Protein 2F1L (pdb70)

Structure (mmCIF, N/CA/C/O backbone):
data_2F1L
#
_entry.id   2F1L
#
_cell.length_a   80.228
_cell.length_b   80.228
_cell.length_c   71.855
_cell.angle_alpha   90.000
_cell.angle_beta   90.000
_cell.angle_gamma   120.000
#
_symmetry.space_group_name_H-M   'P 31 2 1'
#
loop_
_entity.id
_entity.type
_entity.pdbx_description
1 polymer '16S rRNA processing protein'
2 non-polymer 'UNKNOWN LIGAND'
3 non-polymer GLYCEROL
4 water water
#
loop_
_atom_site.group_PDB
_atom_site.id
_atom_site.type_symbol
_atom_site.label_atom_id
_atom_site.label_alt_id
_atom_site.label_comp_id
_atom_site.label_asym_id
_atom_site.label_entity_id
_atom_site.label_seq_id
_atom_site.pdbx_PDB_ins_code
_atom_site.Cartn_x
_atom_site.Cartn_y
_atom_site.Cartn_z
_atom_site.occupancy
_atom_site.B_iso_or_equiv
_atom_site.auth_seq_id
_atom_site.auth_comp_id
_atom_site.auth_asym_id
_atom_site.auth_atom_id
_atom_site.pdbx_PDB_model_num
ATOM 1 N N . ASP A 1 19 ? -2.887 19.401 12.239 1.00 35.18 7 ASP A N 1
ATOM 2 C CA . ASP A 1 19 ? -2.414 19.436 10.842 1.00 35.55 7 ASP A CA 1
ATOM 3 C C . ASP A 1 19 ? -2.394 20.908 10.411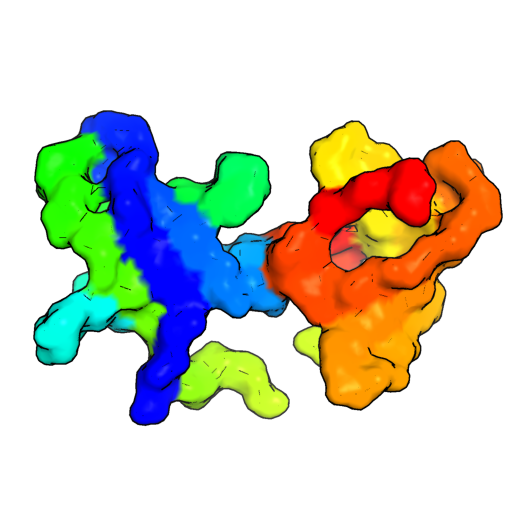 1.00 39.52 7 ASP A C 1
ATOM 4 O O . ASP A 1 19 ? -2.787 21.207 9.289 1.00 43.87 7 ASP A O 1
ATOM 5 N N . LEU A 1 20 ? -1.964 21.830 11.294 1.00 36.82 8 LEU A N 1
ATOM 6 C CA . LEU A 1 20 ? -1.733 23.240 10.931 1.00 33.96 8 LEU A CA 1
ATOM 7 C C . LEU A 1 20 ? -0.243 23.394 10.532 1.00 33.96 8 LEU A C 1
ATOM 8 O O . LEU A 1 20 ? 0.635 23.046 11.295 1.00 35.77 8 LEU A O 1
ATOM 11 N N . VAL A 1 21 ? 0.060 23.883 9.335 1.00 32.76 9 VAL A N 1
ATOM 12 C CA . VAL A 1 21 ? 1.441 24.279 9.015 1.00 32.15 9 VAL A CA 1
ATOM 13 C C . VAL A 1 21 ? 1.581 25.800 9.024 1.00 31.73 9 VAL A C 1
ATOM 14 O O . VAL A 1 21 ? 0.601 26.517 8.808 1.00 33.25 9 VAL A O 1
ATOM 18 N N . VAL A 1 22 ? 2.802 26.277 9.258 1.00 29.09 10 VAL A N 1
ATOM 19 C CA . VAL A 1 22 ? 3.054 27.688 9.450 1.00 31.20 10 VAL A CA 1
ATOM 20 C C . VAL A 1 22 ? 3.617 28.274 8.162 1.00 34.27 10 VAL A C 1
ATOM 21 O O . VAL A 1 22 ? 4.733 27.915 7.715 1.00 37.21 10 VAL A O 1
ATOM 25 N N . ILE A 1 23 ? 2.889 29.207 7.571 1.00 33.87 11 ILE A N 1
ATOM 26 C CA . ILE A 1 23 ? 3.335 29.786 6.291 1.00 32.89 11 ILE A CA 1
ATOM 27 C C . ILE A 1 23 ? 4.011 31.112 6.417 1.00 28.48 11 ILE A C 1
ATOM 28 O O . ILE A 1 23 ? 4.471 31.646 5.430 1.00 27.30 11 ILE A O 1
ATOM 33 N N . GLY A 1 24 ? 4.004 31.685 7.609 1.00 30.45 12 GLY A N 1
ATOM 34 C CA . GLY A 1 24 ? 4.620 33.030 7.839 1.00 29.21 12 GLY A CA 1
ATOM 35 C C . GLY A 1 24 ? 4.520 33.435 9.299 1.00 29.10 12 GLY A C 1
ATOM 36 O O . GLY A 1 24 ? 4.014 32.673 10.136 1.00 27.41 12 GLY A O 1
ATOM 37 N N . LYS A 1 25 ? 4.993 34.634 9.634 1.00 32.42 13 LYS A N 1
ATOM 38 C CA . LYS A 1 25 ? 4.908 35.090 11.003 1.00 30.27 13 LYS A CA 1
ATOM 39 C C . LYS A 1 25 ? 4.816 36.583 11.073 1.00 33.17 13 LYS A C 1
ATOM 40 O O . LYS A 1 25 ? 5.564 37.272 10.380 1.00 34.48 13 LYS A O 1
ATOM 46 N N . ILE A 1 26 ? 3.924 37.072 11.945 1.00 32.43 14 ILE A N 1
ATOM 47 C CA . ILE A 1 26 ? 3.742 38.501 12.187 1.00 29.53 14 ILE A CA 1
ATOM 48 C C . ILE A 1 26 ? 4.749 38.975 13.204 1.00 30.79 14 ILE A C 1
ATOM 49 O O . ILE A 1 26 ? 4.785 38.501 14.333 1.00 30.58 14 ILE A O 1
ATOM 54 N N . VAL A 1 27 ? 5.591 39.925 12.816 1.00 35.12 15 VAL A N 1
ATOM 55 C CA . VAL A 1 27 ? 6.752 40.282 13.655 1.00 33.12 15 VAL A CA 1
ATOM 56 C C . VAL A 1 27 ? 6.836 41.721 14.082 1.00 32.43 15 VAL A C 1
ATOM 57 O O . VAL A 1 27 ? 7.620 42.062 14.955 1.00 34.83 15 VAL A O 1
ATOM 61 N N . SER A 1 28 ? 6.035 42.580 13.490 1.00 30.99 16 SER A N 1
ATOM 62 C CA . SER A 1 28 ? 6.049 43.956 13.890 1.00 30.80 16 SER A CA 1
ATOM 63 C C . SER A 1 28 ? 4.883 44.658 13.222 1.00 31.80 16 SER A C 1
ATOM 64 O O . SER A 1 28 ? 4.032 44.011 12.622 1.00 32.94 16 SER A O 1
ATOM 67 N N . VAL A 1 29 ? 4.890 45.985 13.260 1.00 32.29 17 VAL A N 1
ATOM 68 C CA . VAL A 1 29 ? 3.873 46.759 12.603 1.00 34.29 17 VAL A CA 1
ATOM 69 C C . VAL A 1 29 ? 4.503 47.399 11.415 1.00 34.48 17 VAL A C 1
ATOM 70 O O . VAL A 1 29 ? 5.679 47.453 11.355 1.00 35.49 17 VAL A O 1
ATOM 74 N N . TYR A 1 30 ? 3.699 47.835 10.446 1.00 37.02 18 TYR A N 1
ATOM 75 C CA . TYR A 1 30 ? 4.205 48.569 9.304 1.00 35.88 18 TYR A CA 1
ATOM 76 C C . TYR A 1 30 ? 3.313 49.764 9.132 1.00 33.02 18 TYR A C 1
ATOM 77 O O . TYR A 1 30 ? 2.116 49.627 8.887 1.00 27.79 18 TYR A O 1
ATOM 86 N N . GLY A 1 31 ? 3.892 50.944 9.280 1.00 32.36 19 GLY A N 1
ATOM 87 C CA . GLY A 1 31 ? 3.116 52.172 9.112 1.00 32.80 19 GLY A CA 1
ATOM 88 C C . GLY A 1 31 ? 2.183 52.379 10.285 1.00 33.80 19 GLY A C 1
ATOM 89 O O . GLY A 1 31 ? 2.268 51.703 11.306 1.00 32.48 19 GLY A O 1
ATOM 90 N N . ILE A 1 32 ? 1.270 53.312 10.140 1.00 35.04 20 ILE A N 1
ATOM 91 C CA . ILE A 1 32 ? 0.493 53.757 11.271 1.00 35.13 20 ILE A CA 1
ATOM 92 C C . ILE A 1 32 ? -1.004 53.568 11.060 1.00 35.06 20 ILE A C 1
ATOM 93 O O . ILE A 1 32 ? -1.802 54.060 11.837 1.00 36.73 20 ILE A O 1
ATOM 98 N N . ARG A 1 33 ? -1.380 52.887 9.994 1.00 33.85 21 ARG A N 1
ATOM 99 C CA . ARG A 1 33 ? -2.778 52.718 9.650 1.00 35.84 21 ARG A CA 1
ATOM 100 C C . ARG A 1 33 ? -3.239 51.276 9.923 1.00 35.96 21 ARG A C 1
ATOM 101 O O . ARG A 1 33 ? -4.335 50.859 9.503 1.00 35.88 21 ARG A O 1
ATOM 109 N N . GLY A 1 34 ? -2.377 50.525 10.617 1.00 35.07 22 GLY A N 1
ATOM 110 C CA . GLY A 1 34 ? -2.718 49.214 11.127 1.00 36.07 22 GLY A CA 1
ATOM 111 C C . GLY A 1 34 ? -2.208 48.000 10.382 1.00 34.65 22 GLY A C 1
ATOM 112 O O . GLY A 1 34 ? -2.540 46.867 10.757 1.00 31.42 22 GLY A O 1
ATOM 113 N N . GLU A 1 35 ? -1.413 48.211 9.337 1.00 34.73 23 GLU A N 1
ATOM 114 C CA . GLU A 1 35 ? -0.781 47.069 8.670 1.00 33.77 23 GLU A CA 1
ATOM 115 C C . GLU A 1 35 ? 0.261 46.463 9.585 1.00 33.61 23 GLU A C 1
ATOM 116 O O . GLU A 1 35 ? 0.794 47.131 10.503 1.00 30.63 23 GLU A O 1
ATOM 122 N N . VAL A 1 36 ? 0.540 45.182 9.329 1.00 31.68 24 VAL A N 1
ATOM 123 C CA . VAL A 1 36 ? 1.557 44.462 10.065 1.00 30.77 24 VAL A CA 1
ATOM 124 C C . VAL A 1 36 ? 2.704 44.026 9.126 1.00 33.05 24 VAL A C 1
ATOM 125 O O . VAL A 1 36 ? 2.542 43.895 7.897 1.00 33.42 24 VAL A O 1
ATOM 129 N N . LYS A 1 37 ? 3.866 43.799 9.725 1.00 33.70 25 LYS A N 1
ATOM 130 C CA . LYS A 1 37 ? 5.037 43.345 9.018 1.00 33.87 25 LYS A CA 1
ATOM 131 C C . LYS A 1 37 ? 5.141 41.842 9.281 1.00 31.39 25 LYS A C 1
ATOM 132 O O . LYS A 1 37 ? 4.961 41.370 10.393 1.00 31.30 25 LYS A O 1
ATOM 138 N N . VAL A 1 38 ? 5.402 41.117 8.213 1.00 31.66 26 VAL A N 1
ATOM 139 C CA . VAL A 1 38 ? 5.212 39.687 8.147 1.00 33.84 26 VAL A CA 1
ATOM 140 C C . VAL A 1 38 ? 6.402 39.086 7.418 1.00 33.71 26 VAL A C 1
ATOM 141 O O . VAL A 1 38 ? 6.797 39.572 6.363 1.00 33.58 26 VAL A O 1
ATOM 145 N N . TYR A 1 39 ? 7.007 38.060 8.005 1.00 32.92 27 TYR A N 1
ATOM 146 C CA . TYR A 1 39 ? 7.941 37.262 7.262 1.00 33.53 27 TYR A CA 1
ATOM 147 C C . TYR A 1 39 ? 7.119 36.162 6.570 1.00 32.62 27 TYR A C 1
ATOM 148 O O . TYR A 1 39 ? 6.154 35.633 7.152 1.00 31.74 27 TYR A O 1
ATOM 157 N N . SER A 1 40 ? 7.468 35.832 5.328 1.00 30.91 28 SER A N 1
ATOM 158 C CA . SER A 1 40 ? 6.762 34.763 4.610 1.00 30.21 28 SER A CA 1
ATOM 159 C C . SER A 1 40 ? 7.617 33.525 4.470 1.00 27.90 28 SER A C 1
ATOM 160 O O . SER A 1 40 ? 8.779 33.642 4.176 1.00 32.08 28 SER A O 1
ATOM 163 N N . PHE A 1 41 ? 7.028 32.351 4.6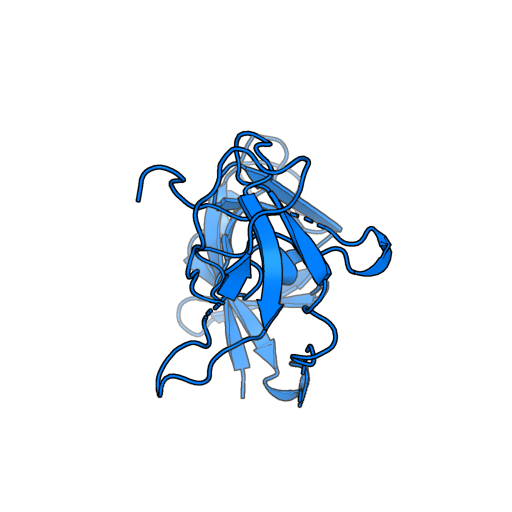32 1.00 27.32 29 PHE A N 1
ATOM 164 C CA . PHE A 1 41 ? 7.744 31.077 4.504 1.00 27.64 29 PHE A CA 1
ATOM 165 C C . PHE A 1 41 ? 7.344 30.279 3.251 1.00 27.11 29 PHE A C 1
ATOM 166 O O . PHE A 1 41 ? 7.696 29.064 3.083 1.00 29.33 29 PHE A O 1
ATOM 174 N N . THR A 1 42 ? 6.607 30.945 2.382 1.00 25.04 30 THR A N 1
ATOM 175 C CA . THR A 1 42 ? 6.066 30.333 1.181 1.00 25.72 30 THR A CA 1
ATOM 176 C C . THR A 1 42 ? 7.069 30.427 0.018 1.00 26.72 30 THR A C 1
ATOM 177 O O . THR A 1 42 ? 7.991 31.224 0.042 1.00 22.40 30 THR A O 1
ATOM 181 N N . ASP A 1 43 ? 6.877 29.556 -0.971 1.00 27.83 31 ASP A N 1
ATOM 182 C CA A ASP A 1 43 ? 7.631 29.585 -2.193 0.50 27.70 31 ASP A CA 1
ATOM 183 C CA B ASP A 1 43 ? 7.657 29.553 -2.211 0.50 28.14 31 ASP A CA 1
ATOM 184 C C . ASP A 1 43 ? 6.603 29.665 -3.297 1.00 28.43 31 ASP A C 1
ATOM 185 O O . ASP A 1 43 ? 5.759 28.818 -3.376 1.00 30.67 31 ASP A O 1
ATOM 194 N N . PRO A 1 44 ? 6.608 30.742 -4.106 1.00 29.22 32 PRO A N 1
ATOM 195 C CA . PRO A 1 44 ? 7.320 31.999 -4.139 1.00 29.51 32 PRO A CA 1
ATOM 196 C C . PRO A 1 44 ? 7.086 32.778 -2.868 1.00 30.32 32 PRO A C 1
ATOM 197 O O . PRO A 1 44 ? 6.071 32.549 -2.187 1.00 26.85 32 PRO A O 1
ATOM 201 N N . LEU A 1 45 ? 7.954 33.751 -2.583 1.00 29.22 33 LEU A N 1
ATOM 202 C CA . LEU A 1 45 ? 7.766 34.546 -1.379 1.00 30.76 33 LEU A CA 1
ATOM 203 C C . LEU A 1 45 ? 6.360 35.153 -1.254 1.00 31.60 33 LEU A C 1
ATOM 204 O O . LEU A 1 45 ? 5.829 35.275 -0.142 1.00 32.73 33 LEU A O 1
ATOM 209 N N . ASP A 1 46 ? 5.754 35.549 -2.371 1.00 31.58 34 ASP A N 1
ATOM 210 C CA . ASP A 1 46 ? 4.537 36.368 -2.280 1.00 32.37 34 ASP A CA 1
ATOM 211 C C . ASP A 1 46 ? 3.281 35.536 -2.207 1.00 29.91 34 ASP A C 1
ATOM 212 O O . ASP A 1 46 ? 2.202 36.055 -2.145 1.00 31.22 34 ASP A O 1
ATOM 217 N N . ASN A 1 47 ? 3.456 34.235 -2.187 1.00 30.30 35 ASN A N 1
ATOM 218 C CA . ASN A 1 47 ? 2.389 33.305 -2.219 1.00 30.35 35 ASN A CA 1
ATOM 219 C C . ASN A 1 47 ? 1.556 33.341 -0.962 1.00 30.49 35 ASN A C 1
ATOM 220 O O . ASN A 1 47 ? 0.382 33.057 -0.984 1.00 29.28 35 ASN A O 1
ATOM 225 N N . LEU A 1 48 ? 2.177 33.714 0.144 1.00 32.94 36 LEU A N 1
ATOM 226 C CA . LEU A 1 48 ? 1.445 34.006 1.361 1.00 32.53 36 LEU A CA 1
ATOM 227 C C . LEU A 1 48 ? 0.210 34.888 1.126 1.00 30.68 36 LEU A C 1
ATOM 228 O O . LEU A 1 48 ? -0.805 34.703 1.768 1.00 31.78 36 LEU A O 1
ATOM 233 N N . LEU A 1 49 ? 0.293 35.844 0.214 1.00 32.23 37 LEU A N 1
ATOM 234 C CA . LEU A 1 49 ? -0.811 36.823 -0.033 1.00 31.26 37 LEU A CA 1
ATOM 235 C C . LEU A 1 49 ? -2.014 36.173 -0.713 1.00 30.29 37 LEU A C 1
ATOM 236 O O . LEU A 1 49 ? -3.095 36.758 -0.783 1.00 28.45 37 LEU A O 1
ATOM 241 N N . ASP A 1 50 ? -1.824 34.951 -1.181 1.00 29.61 38 ASP A N 1
ATOM 242 C CA . ASP A 1 50 ? -2.907 34.159 -1.748 1.00 32.37 38 ASP A CA 1
ATOM 243 C C . ASP A 1 50 ? -3.793 33.435 -0.728 1.00 32.30 38 ASP A C 1
ATOM 244 O O . ASP A 1 50 ? -4.750 32.776 -1.107 1.00 33.40 38 ASP A O 1
ATOM 249 N N . TYR A 1 51 ? -3.485 33.526 0.555 1.00 34.55 39 TYR A N 1
ATOM 250 C CA . TYR A 1 51 ? -4.291 32.859 1.568 1.00 34.86 39 TYR A CA 1
ATOM 251 C C . TYR A 1 51 ? -5.076 33.921 2.315 1.00 35.07 39 TYR A C 1
ATOM 252 O O . TYR A 1 51 ? -4.479 34.684 3.063 1.00 36.19 39 TYR A O 1
ATOM 261 N N . ARG A 1 52 ? -6.390 34.001 2.079 1.00 35.13 40 ARG A N 1
ATOM 262 C CA . ARG A 1 52 ? -7.234 35.035 2.688 1.00 37.53 40 ARG A CA 1
ATOM 263 C C . ARG A 1 52 ? -7.491 34.807 4.196 1.00 34.80 40 ARG A C 1
ATOM 264 O O . ARG A 1 52 ? -7.722 35.750 4.944 1.00 35.07 40 ARG A O 1
ATOM 269 N N . ARG A 1 53 ? -7.448 33.554 4.628 1.00 34.56 41 ARG A N 1
ATOM 270 C CA . ARG A 1 53 ? -7.902 33.176 5.952 1.00 33.64 41 ARG A CA 1
ATOM 271 C C . ARG A 1 53 ? -6.720 32.662 6.754 1.00 34.14 41 ARG A C 1
ATOM 272 O O . ARG A 1 53 ? -6.232 31.539 6.554 1.00 35.42 41 ARG A O 1
ATOM 277 N N . TRP A 1 54 ? -6.298 33.511 7.682 1.00 31.38 42 TRP A N 1
ATOM 278 C CA . TRP A 1 54 ? -5.137 33.282 8.497 1.00 33.15 42 TRP A CA 1
ATOM 279 C C . TRP A 1 54 ? -5.513 32.733 9.877 1.00 34.79 42 TRP A C 1
ATOM 280 O O . TRP A 1 54 ? -6.294 33.341 10.612 1.00 35.47 42 TRP A O 1
ATOM 291 N N . THR A 1 55 ? -4.957 31.585 10.229 1.00 34.01 43 THR A N 1
ATOM 292 C CA . THR A 1 55 ? -5.123 31.049 11.553 1.00 34.21 43 THR A CA 1
ATOM 293 C C . THR A 1 55 ? -3.918 31.479 12.368 1.00 35.58 43 THR A C 1
ATOM 294 O O . THR A 1 55 ? -2.825 30.950 12.193 1.00 37.83 43 THR A O 1
ATOM 298 N N . LEU A 1 56 ? -4.096 32.445 13.255 1.00 34.78 44 LEU A N 1
ATOM 299 C CA . LEU A 1 56 ? -2.967 32.963 13.986 1.00 34.79 44 LEU A CA 1
ATOM 300 C C . LEU A 1 56 ? -2.786 32.170 15.252 1.00 34.95 44 LEU A C 1
ATOM 301 O O . LEU A 1 56 ? -3.762 31.863 15.935 1.00 37.41 44 LEU A O 1
ATOM 306 N N . ARG A 1 57 ? -1.543 31.840 15.568 1.00 33.01 45 ARG A N 1
ATOM 307 C CA . ARG A 1 57 ? -1.258 31.089 16.758 1.00 34.21 45 ARG A CA 1
ATOM 308 C C . ARG A 1 57 ? -0.058 31.639 17.478 1.00 35.76 45 ARG A C 1
ATOM 309 O O . ARG A 1 57 ? 0.990 31.781 16.867 1.00 35.90 45 ARG A O 1
ATOM 317 N N . ARG A 1 58 ? -0.219 31.936 18.770 1.00 38.27 46 ARG A N 1
ATOM 318 C CA . ARG A 1 58 ? 0.870 32.398 19.623 1.00 39.54 46 ARG A CA 1
ATOM 319 C C . ARG A 1 58 ? 0.774 31.735 20.996 1.00 41.72 46 ARG A C 1
ATOM 320 O O . ARG A 1 58 ? -0.261 31.815 21.627 1.00 41.32 46 ARG A O 1
ATOM 328 N N . ASP A 1 59 ? 1.854 31.108 21.4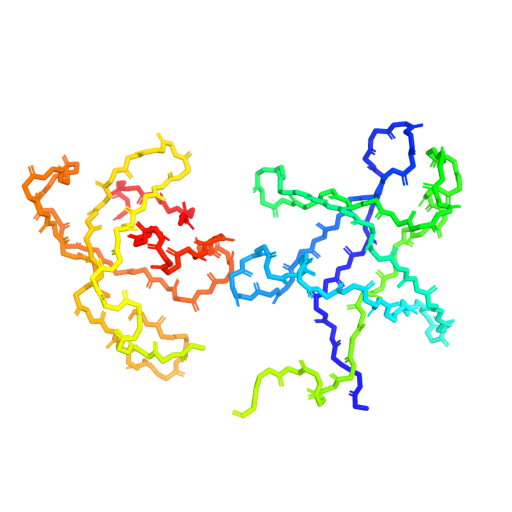67 1.00 44.59 47 ASP A N 1
ATOM 329 C CA . ASP A 1 59 ? 1.850 30.380 22.757 1.00 46.45 47 ASP A CA 1
ATOM 330 C C . ASP A 1 59 ? 0.606 29.509 22.920 1.00 46.14 47 ASP A C 1
ATOM 331 O O . ASP A 1 59 ? -0.074 29.584 23.938 1.00 45.90 47 ASP A O 1
ATOM 336 N N . GLY A 1 60 ? 0.290 28.705 21.910 1.00 46.05 48 GLY A N 1
ATOM 337 C CA . GLY A 1 60 ? -0.928 27.900 21.952 1.00 46.01 48 GLY A CA 1
ATOM 338 C C . GLY A 1 60 ? -2.236 28.658 22.174 1.00 44.04 48 GLY A C 1
ATOM 339 O O . GLY A 1 60 ? -3.233 28.078 22.520 1.00 44.30 48 GLY A O 1
ATOM 340 N N . GLU A 1 61 ? -2.226 29.964 22.001 1.00 44.25 49 GLU A N 1
ATOM 341 C CA . GLU A 1 61 ? -3.444 30.748 21.892 1.00 42.93 49 GLU A CA 1
ATOM 342 C C . GLU A 1 61 ? -3.727 30.855 20.380 1.00 41.12 49 GLU A C 1
ATOM 343 O O . GLU A 1 61 ? -2.890 31.376 19.629 1.00 37.70 49 GLU A O 1
ATOM 349 N N . ILE A 1 62 ? -4.860 30.293 19.941 1.00 39.78 50 ILE A N 1
ATOM 350 C CA . ILE A 1 62 ? -5.285 30.310 18.526 1.00 39.20 50 ILE A CA 1
ATOM 351 C C . ILE A 1 62 ? -6.244 31.454 18.269 1.00 40.18 50 ILE A C 1
ATOM 352 O O . ILE A 1 62 ? -6.819 31.970 19.188 1.00 41.76 50 ILE A O 1
ATOM 356 N N . ARG A 1 63 ? -6.373 31.883 17.017 1.00 42.47 51 ARG A N 1
ATOM 357 C CA . ARG A 1 63 ? -7.139 33.094 16.666 1.00 40.62 51 ARG A CA 1
ATOM 358 C C . ARG A 1 63 ? -7.189 33.258 15.138 1.00 38.78 51 ARG A C 1
ATOM 359 O O . ARG A 1 63 ? -6.254 32.863 14.444 1.00 41.81 51 ARG A O 1
ATOM 367 N N . GLN A 1 64 ? -8.273 33.833 14.629 1.00 36.76 52 GLN A N 1
ATOM 368 C CA . GLN A 1 64 ? -8.572 33.874 13.194 1.00 35.65 52 GLN A CA 1
ATOM 369 C C . GLN A 1 64 ? -8.450 35.267 12.664 1.00 35.04 52 GLN A C 1
ATOM 370 O O . GLN A 1 64 ? -8.859 36.191 13.328 1.00 36.88 52 GLN A O 1
ATOM 376 N N . ALA A 1 65 ? -7.902 35.420 11.462 1.00 34.27 53 ALA A N 1
ATOM 377 C CA . ALA A 1 65 ? -7.793 36.728 10.830 1.00 32.67 53 ALA A CA 1
ATOM 378 C C . ALA A 1 65 ? -7.997 36.629 9.325 1.00 33.33 53 ALA A C 1
ATOM 379 O O . ALA A 1 65 ? -7.742 35.581 8.733 1.00 32.98 53 ALA A O 1
ATOM 381 N N . GLU A 1 66 ? -8.488 37.720 8.727 1.00 34.96 54 GLU A N 1
ATOM 382 C CA . GLU A 1 66 ? -8.716 37.818 7.275 1.00 36.47 54 GLU A CA 1
ATOM 383 C C . GLU A 1 66 ? -7.799 38.837 6.636 1.00 34.96 54 GLU A C 1
ATOM 384 O O . GLU A 1 66 ? -7.786 40.000 7.030 1.00 37.51 54 GLU A O 1
ATOM 390 N N . LEU A 1 67 ? -7.072 38.392 5.627 1.00 32.76 55 LEU A N 1
ATOM 391 C CA . LEU A 1 67 ? -6.163 39.221 4.848 1.00 31.55 55 LEU A CA 1
ATOM 392 C C . LEU A 1 67 ? -6.968 39.985 3.825 1.00 30.44 55 LEU A C 1
ATOM 393 O O . LEU A 1 67 ? -7.581 39.391 2.942 1.00 30.86 55 LEU A O 1
ATOM 398 N N . VAL A 1 68 ? -6.958 41.304 3.930 1.00 30.81 56 VAL A N 1
ATOM 399 C CA . VAL A 1 68 ? -7.616 42.158 2.951 1.00 28.91 56 VAL A CA 1
ATOM 400 C C . VAL A 1 68 ? -6.713 42.318 1.757 1.00 31.11 56 VAL A C 1
ATOM 401 O O . VAL A 1 68 ? -7.114 42.066 0.673 1.00 33.25 56 VAL A O 1
ATOM 405 N N . ARG A 1 69 ? -5.469 42.724 1.977 1.00 34.17 57 ARG A N 1
ATOM 406 C CA . ARG A 1 69 ? -4.499 42.910 0.906 1.00 31.16 57 ARG A CA 1
ATOM 407 C C . ARG A 1 69 ? -3.129 43.021 1.519 1.00 31.27 57 ARG A C 1
ATOM 408 O O . ARG A 1 69 ? -2.979 43.234 2.733 1.00 30.51 57 ARG A O 1
ATOM 416 N N . GLY A 1 70 ? -2.128 42.931 0.658 1.00 32.07 58 GLY A N 1
ATOM 417 C CA . GLY A 1 70 ? -0.739 43.096 1.059 1.00 28.84 58 GLY A CA 1
ATOM 418 C C . GLY A 1 70 ? 0.227 43.273 -0.105 1.00 26.57 58 GLY A C 1
ATOM 419 O O . GLY A 1 70 ? -0.161 43.322 -1.267 1.00 23.94 58 GLY A O 1
ATOM 420 N N . ARG A 1 71 ? 1.503 43.402 0.242 1.00 29.70 59 ARG A N 1
ATOM 421 C CA . ARG A 1 71 ? 2.572 43.522 -0.731 1.00 28.51 59 ARG A CA 1
ATOM 422 C C . ARG A 1 71 ? 3.909 43.296 -0.064 1.00 29.56 59 ARG A C 1
ATOM 423 O O . ARG A 1 71 ? 4.022 43.382 1.174 1.00 28.24 59 ARG A O 1
ATOM 431 N N . LEU A 1 72 ? 4.904 42.986 -0.899 1.00 29.96 60 LEU A N 1
ATOM 432 C CA . LEU A 1 72 ? 6.281 42.893 -0.474 1.00 29.44 60 LEU A CA 1
ATOM 433 C C . LEU A 1 72 ? 6.922 44.295 -0.399 1.00 29.21 60 LEU A C 1
ATOM 434 O O . LEU A 1 72 ? 6.660 45.166 -1.219 1.00 26.44 60 LEU A O 1
ATOM 439 N N . HIS A 1 73 ? 7.765 44.465 0.599 1.00 27.78 61 HIS A N 1
ATOM 440 C CA . HIS A 1 73 ? 8.702 45.560 0.690 1.00 28.94 61 HIS A CA 1
ATOM 441 C C . HIS A 1 73 ? 10.095 44.924 0.844 1.00 30.03 61 HIS A C 1
ATOM 442 O O . HIS A 1 73 ? 10.495 44.538 1.918 1.00 35.26 61 HIS A O 1
ATOM 449 N N . GLY A 1 74 ? 10.816 44.758 -0.247 1.00 31.05 62 GLY A N 1
ATOM 450 C CA . GLY A 1 74 ? 12.065 44.029 -0.213 1.00 29.95 62 GLY A CA 1
ATOM 451 C C . GLY A 1 74 ? 11.742 42.568 -0.075 1.00 31.34 62 GLY A C 1
ATOM 452 O O . GLY A 1 74 ? 11.050 41.994 -0.935 1.00 31.34 62 GLY A O 1
ATOM 453 N N . LYS A 1 75 ? 12.174 41.986 1.036 1.00 30.80 63 LYS A N 1
ATOM 454 C CA . LYS A 1 75 ? 11.906 40.578 1.280 1.00 31.31 63 LYS A CA 1
ATOM 455 C C . LYS A 1 75 ? 10.977 40.369 2.473 1.00 32.36 63 LYS A C 1
ATOM 456 O O . LYS A 1 75 ? 10.737 39.264 2.853 1.00 33.85 63 LYS A O 1
ATOM 462 N N . VAL A 1 76 ? 10.429 41.423 3.056 1.00 34.10 64 VAL A N 1
ATOM 463 C CA . VAL A 1 76 ? 9.336 41.243 4.016 1.00 35.58 64 VAL A CA 1
ATOM 464 C C . VAL A 1 76 ? 8.042 41.683 3.402 1.00 36.57 64 VAL A C 1
ATOM 465 O O . VAL A 1 76 ? 8.049 42.371 2.375 1.00 38.40 64 VAL A O 1
ATOM 469 N N . LEU A 1 77 ? 6.932 41.343 4.052 1.00 32.63 65 LEU A N 1
ATOM 470 C CA . LEU A 1 77 ? 5.645 41.729 3.559 1.00 34.12 65 LEU A CA 1
ATOM 471 C C . LEU A 1 77 ? 4.964 42.695 4.509 1.00 33.63 65 LEU A C 1
ATOM 472 O O . LEU A 1 77 ? 5.205 42.640 5.711 1.00 35.72 65 LEU A O 1
ATOM 477 N N . ALA A 1 78 ? 4.080 43.533 3.963 1.00 31.40 66 ALA A N 1
ATOM 478 C CA . ALA A 1 78 ? 3.090 44.287 4.754 1.00 30.81 66 ALA A CA 1
ATOM 479 C C . ALA A 1 78 ? 1.694 43.781 4.410 1.00 31.43 66 ALA A C 1
ATOM 480 O O . ALA A 1 78 ? 1.338 43.601 3.241 1.00 33.61 66 ALA A O 1
ATOM 482 N N . ALA A 1 79 ? 0.908 43.565 5.443 1.00 30.45 67 ALA A N 1
ATOM 483 C CA . ALA A 1 79 ? -0.381 42.935 5.309 1.00 30.95 67 ALA A CA 1
ATOM 484 C C . ALA A 1 79 ? -1.422 43.766 6.038 1.00 30.23 67 ALA A C 1
ATOM 485 O O . ALA A 1 79 ? -1.155 44.237 7.136 1.00 28.16 67 ALA A O 1
ATOM 487 N N . LYS A 1 80 ? -2.576 43.950 5.395 1.00 31.62 68 LYS A N 1
ATOM 488 C CA . LYS A 1 80 ? -3.715 44.632 5.972 1.00 33.10 68 LYS A CA 1
ATOM 489 C C . LYS A 1 80 ? -4.734 43.571 6.336 1.00 31.98 68 LYS A C 1
ATOM 490 O O . LYS A 1 80 ? -5.211 42.850 5.466 1.00 31.78 68 LYS A O 1
ATOM 496 N N . LEU A 1 81 ? -5.051 43.474 7.627 1.00 32.71 69 LEU A N 1
ATOM 497 C CA . LEU A 1 81 ? -6.052 42.525 8.126 1.00 31.31 69 LEU A CA 1
ATOM 498 C C . LEU A 1 81 ? -7.382 43.230 8.394 1.00 34.01 69 LEU A C 1
ATOM 499 O O . LEU A 1 81 ? -7.422 44.397 8.806 1.00 33.37 69 LEU A O 1
ATOM 504 N N . LYS A 1 82 ? -8.477 42.502 8.170 1.00 36.54 70 LYS A N 1
ATOM 505 C CA . LYS A 1 82 ? -9.796 43.108 8.216 1.00 37.68 70 LYS A CA 1
ATOM 506 C C . LYS A 1 82 ? -10.039 43.586 9.623 1.00 36.83 70 LYS A C 1
ATOM 507 O O . LYS A 1 82 ? -9.789 42.863 10.567 1.00 35.75 70 LYS A O 1
ATOM 513 N N . GLY A 1 83 ? -10.474 44.834 9.744 1.00 37.65 71 GLY A N 1
ATOM 514 C CA . GLY A 1 83 ? -10.810 45.428 11.036 1.00 36.58 71 GLY A CA 1
ATOM 515 C C . GLY A 1 83 ? -9.642 45.764 11.949 1.00 35.29 71 GLY A C 1
ATOM 516 O O . GLY A 1 83 ? -9.852 46.061 13.125 1.00 36.99 71 GLY A O 1
ATOM 517 N N . LEU A 1 84 ? -8.425 45.726 11.420 1.00 33.53 72 LEU A N 1
ATOM 518 C CA . LEU A 1 84 ? -7.228 46.143 12.162 1.00 33.62 72 LEU A CA 1
ATOM 519 C C . LEU A 1 84 ? -6.761 47.453 11.520 1.00 34.38 72 LEU A C 1
ATOM 520 O O . LEU A 1 84 ? -6.060 47.453 10.504 1.00 36.79 72 LEU A O 1
ATOM 525 N N . ASP A 1 85 ? -7.180 48.572 12.106 1.00 35.89 73 ASP A N 1
ATOM 526 C CA . ASP A 1 85 ? -7.019 49.891 11.478 1.00 34.68 73 ASP A CA 1
ATOM 527 C C . ASP A 1 85 ? -6.172 50.933 12.196 1.00 35.05 73 ASP A C 1
ATOM 528 O O . ASP A 1 85 ? -6.208 52.094 11.820 1.00 33.67 73 ASP A O 1
ATOM 533 N N . ASP A 1 86 ? -5.400 50.559 13.213 1.00 38.13 74 ASP A N 1
ATOM 534 C CA . ASP A 1 86 ? -4.307 51.460 13.667 1.00 38.80 74 ASP A CA 1
ATOM 535 C C . ASP A 1 86 ? -3.117 50.731 14.227 1.00 35.17 74 ASP A C 1
ATOM 536 O O . ASP A 1 86 ? -3.187 49.566 14.634 1.00 32.18 74 ASP A O 1
ATOM 541 N N . ARG A 1 87 ? -2.016 51.463 14.270 1.00 34.00 75 ARG A N 1
ATOM 542 C CA . ARG A 1 87 ? -0.716 50.888 14.654 1.00 29.52 75 ARG A CA 1
ATOM 543 C C . ARG A 1 87 ? -0.755 50.293 16.037 1.00 28.21 75 ARG A C 1
ATOM 544 O O . ARG A 1 87 ? -0.093 49.326 16.297 1.00 30.06 75 ARG A O 1
ATOM 552 N N . GLU A 1 88 ? -1.544 50.857 16.934 1.00 31.20 76 GLU A N 1
ATOM 553 C CA . GLU A 1 88 ? -1.495 50.448 18.323 1.00 30.31 76 GLU A CA 1
ATOM 554 C C . GLU A 1 88 ? -2.183 49.115 18.546 1.00 31.80 76 GLU A C 1
ATOM 555 O O . GLU A 1 88 ? -1.636 48.293 19.279 1.00 34.33 76 GLU A O 1
ATOM 561 N N . GLU A 1 89 ? -3.356 48.876 17.944 1.00 31.12 77 GLU A N 1
ATOM 562 C CA A GLU A 1 89 ? -3.922 47.531 17.988 0.50 31.97 77 GLU A CA 1
ATOM 563 C CA B GLU A 1 89 ? -3.961 47.525 17.924 0.50 32.54 77 GLU A CA 1
ATOM 564 C C . GLU A 1 89 ? -2.979 46.530 17.265 1.00 32.73 77 GLU A C 1
ATOM 565 O O . GLU A 1 89 ? -2.767 45.401 17.742 1.00 31.59 77 GLU A O 1
ATOM 576 N N . ALA A 1 90 ? -2.379 46.957 16.150 1.00 31.54 78 ALA A N 1
ATOM 577 C CA . ALA A 1 90 ? -1.517 46.096 15.374 1.00 31.68 78 ALA A CA 1
ATOM 578 C C . AL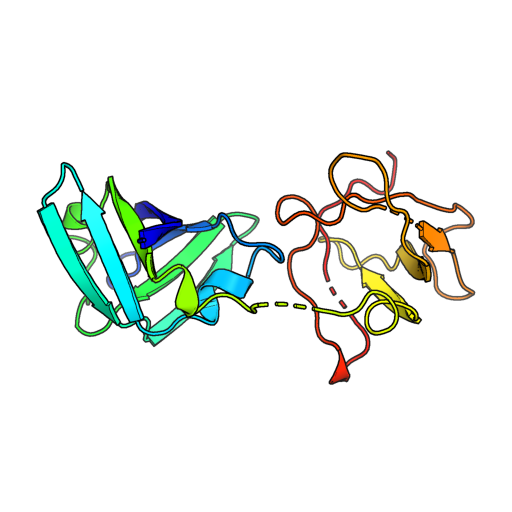A A 1 90 ? -0.309 45.538 16.154 1.00 33.58 78 ALA A C 1
ATOM 579 O O . ALA A 1 90 ? 0.112 44.397 15.882 1.00 32.68 78 ALA A O 1
ATOM 581 N N . ARG A 1 91 ? 0.233 46.325 17.095 1.00 30.74 79 ARG A N 1
ATOM 582 C CA . ARG A 1 91 ? 1.362 45.904 17.895 1.00 31.77 79 ARG A CA 1
ATOM 583 C C . ARG A 1 91 ? 1.022 44.610 18.583 1.00 32.76 79 ARG A C 1
ATOM 584 O O . ARG A 1 91 ? 1.878 43.762 18.738 1.00 35.40 79 ARG A O 1
ATOM 592 N N . THR A 1 92 ? -0.227 44.475 19.015 1.00 31.42 80 THR A N 1
ATOM 593 C CA . THR A 1 92 ? -0.645 43.312 19.762 1.00 30.37 80 THR A CA 1
ATOM 594 C C . THR A 1 92 ? -0.693 42.068 18.925 1.00 30.11 80 THR A C 1
ATOM 595 O O . THR A 1 92 ? -0.830 41.012 19.473 1.00 29.06 80 THR A O 1
ATOM 599 N N . PHE A 1 93 ? -0.543 42.175 17.608 1.00 32.74 81 PHE A N 1
ATOM 600 C CA . PHE A 1 93 ? -0.450 40.998 16.733 1.00 32.38 81 PHE A CA 1
ATOM 601 C C . PHE A 1 93 ? 0.940 40.429 16.602 1.00 32.15 81 PHE A C 1
ATOM 602 O O . PHE A 1 93 ? 1.113 39.337 16.018 1.00 27.81 81 PHE A O 1
ATOM 610 N N . THR A 1 94 ? 1.925 41.132 17.171 1.00 31.42 82 THR A N 1
ATOM 611 C CA . THR A 1 94 ? 3.327 40.717 17.046 1.00 32.25 82 THR A CA 1
ATOM 612 C C . THR A 1 94 ? 3.545 39.340 17.677 1.00 33.03 82 THR A C 1
ATOM 613 O O . THR A 1 94 ? 3.070 39.086 18.745 1.00 34.34 82 THR A O 1
ATOM 617 N N . GLY A 1 95 ? 4.231 38.429 16.995 1.00 34.01 83 GLY A N 1
ATOM 618 C CA . GLY A 1 95 ? 4.521 37.120 17.566 1.00 30.26 83 GLY A CA 1
ATOM 619 C C . GLY A 1 95 ? 3.530 36.042 17.173 1.00 30.66 83 GLY A C 1
ATOM 620 O O . GLY A 1 95 ? 3.696 34.906 17.573 1.00 29.98 83 GLY A O 1
ATOM 621 N N . TYR A 1 96 ? 2.502 36.378 16.394 1.00 31.42 84 TYR A N 1
ATOM 622 C CA . TYR A 1 96 ? 1.559 35.371 15.886 1.00 31.75 84 TYR A CA 1
ATOM 623 C C . TYR A 1 96 ? 2.102 34.673 14.659 1.00 33.69 84 TYR A C 1
ATOM 624 O O . TYR A 1 96 ? 2.473 35.301 13.670 1.00 34.32 84 TYR A O 1
ATOM 633 N N . GLU A 1 97 ? 2.149 33.358 14.719 1.00 35.08 85 GLU A N 1
ATOM 634 C CA . GLU A 1 97 ? 2.423 32.564 13.542 1.00 33.45 85 GLU A CA 1
ATOM 635 C C . GLU A 1 97 ? 1.197 32.604 12.672 1.00 34.35 85 GLU A C 1
ATOM 636 O O . GLU A 1 97 ? 0.070 32.544 13.175 1.00 36.47 85 GLU A O 1
ATOM 642 N N . ILE A 1 98 ? 1.410 32.712 11.369 1.00 34.48 86 ILE A N 1
ATOM 643 C CA . ILE A 1 98 ? 0.313 32.681 10.405 1.00 34.66 86 ILE A CA 1
ATOM 644 C C . ILE A 1 98 ? 0.214 31.252 9.925 1.00 35.24 86 ILE A C 1
ATOM 645 O O . ILE A 1 98 ? 1.154 30.775 9.300 1.00 35.51 86 ILE A O 1
ATOM 650 N N . CYS A 1 99 ? -0.893 30.571 10.228 1.00 35.41 87 CYS A N 1
ATOM 651 C CA . CYS A 1 99 ? -1.053 29.135 9.941 1.00 35.02 87 CYS A CA 1
ATOM 652 C C . CYS A 1 99 ? -2.198 28.838 8.996 1.00 35.95 87 CYS A C 1
ATOM 653 O O . CYS A 1 99 ? -3.122 29.636 8.853 1.00 33.05 87 CYS A O 1
ATOM 656 N N . ILE A 1 100 ? -2.113 27.676 8.351 1.00 39.30 88 ILE A N 1
ATOM 657 C CA . ILE A 1 100 ? -3.222 27.126 7.599 1.00 43.79 88 ILE A CA 1
ATOM 658 C C . ILE A 1 100 ? -3.251 25.614 7.727 1.00 43.19 88 ILE A C 1
ATOM 659 O O . ILE A 1 100 ? -2.218 25.005 7.981 1.00 42.23 88 ILE A O 1
ATOM 664 N N . PRO A 1 101 ? -4.448 25.011 7.585 1.00 44.72 89 PRO A N 1
ATOM 665 C CA . PRO A 1 101 ? -4.577 23.562 7.438 1.00 45.39 89 PRO A CA 1
ATOM 666 C C . PRO A 1 101 ? -3.650 22.992 6.359 1.00 47.15 89 PRO A C 1
ATOM 667 O O . PRO A 1 101 ? -3.604 23.534 5.254 1.00 47.68 89 PRO A O 1
ATOM 671 N N . ARG A 1 102 ? -2.914 21.925 6.706 1.00 49.42 90 ARG A N 1
ATOM 672 C CA . ARG A 1 102 ? -2.106 21.093 5.760 1.00 48.96 90 ARG A CA 1
ATOM 673 C C . ARG A 1 102 ? -2.841 20.932 4.428 1.00 48.52 90 ARG A C 1
ATOM 674 O O . ARG A 1 102 ? -2.266 21.174 3.380 1.00 47.00 90 ARG A O 1
ATOM 679 N N . SER A 1 103 ? -4.128 20.565 4.513 1.00 49.49 91 SER A N 1
ATOM 680 C CA . SER A 1 103 ? -5.027 20.328 3.364 1.00 49.51 91 SER A CA 1
ATOM 681 C C . SER A 1 103 ? -5.226 21.482 2.355 1.00 52.24 91 SER A C 1
ATOM 682 O O . SER A 1 103 ? -5.564 21.236 1.201 1.00 52.78 91 SER A O 1
ATOM 685 N N . GLU A 1 104 ? -5.025 22.728 2.769 1.00 55.11 92 GLU A N 1
ATOM 686 C CA . GLU A 1 104 ? -5.144 23.859 1.841 1.00 56.92 92 GLU A CA 1
ATOM 687 C C . GLU A 1 104 ? -3.901 24.115 0.996 1.00 58.43 92 GLU A C 1
ATOM 688 O O . GLU A 1 104 ? -3.871 25.050 0.203 1.00 59.08 92 GLU A O 1
ATOM 694 N N . LEU A 1 105 ? -2.856 23.324 1.176 1.00 61.30 93 LEU A N 1
ATOM 695 C CA . LEU A 1 105 ? -1.697 23.423 0.285 1.00 63.16 93 LEU A CA 1
ATOM 696 C C . LEU A 1 105 ? -2.018 22.646 -0.988 1.00 63.02 93 LEU A C 1
ATOM 697 O O . LEU A 1 105 ? -2.777 21.687 -0.928 1.00 60.35 93 LEU A O 1
ATOM 702 N N . PRO A 1 106 ? -1.440 23.058 -2.137 1.00 64.76 94 PRO A N 1
ATOM 703 C CA . PRO A 1 106 ? -1.520 22.205 -3.358 1.00 64.79 94 PRO A CA 1
ATOM 704 C C . PRO A 1 106 ? -0.984 20.776 -3.098 1.00 65.11 94 PRO A C 1
ATOM 705 O O . PRO A 1 106 ? 0.084 20.634 -2.510 1.00 65.33 94 PRO A O 1
ATOM 709 N N . SER A 1 107 ? -1.722 19.740 -3.512 1.00 64.28 95 SER A N 1
ATOM 710 C CA . SER A 1 107 ? -1.394 18.356 -3.154 1.00 63.46 95 SER A CA 1
ATOM 711 C C . SER A 1 107 ? -1.379 17.453 -4.369 1.00 63.59 95 SER A C 1
ATOM 712 O O . SER A 1 107 ? -0.459 17.525 -5.171 1.00 65.52 95 SER A O 1
ATOM 713 N N . TYR A 1 113 ? 3.078 23.989 -8.802 1.00 71.56 101 TYR A N 1
ATOM 714 C CA . TYR A 1 113 ? 3.444 24.111 -10.210 1.00 70.61 101 TYR A CA 1
ATOM 715 C C . TYR A 1 113 ? 4.014 22.824 -10.758 1.00 70.57 101 TYR A C 1
ATOM 716 O O . TYR A 1 113 ? 4.526 21.977 -10.024 1.00 70.18 101 TYR A O 1
ATOM 725 N N . TYR A 1 114 ? 3.902 22.695 -12.073 1.00 69.42 102 TYR A N 1
ATOM 726 C CA . TYR A 1 114 ? 4.646 21.708 -12.797 1.00 66.22 102 TYR A CA 1
ATOM 727 C C . TYR A 1 114 ? 5.932 22.350 -13.218 1.00 61.13 102 TYR A C 1
ATOM 728 O O . TYR A 1 114 ? 6.006 23.546 -13.471 1.00 58.73 102 TYR A O 1
ATOM 737 N N . TRP A 1 115 ? 6.947 21.514 -13.283 1.00 58.56 103 TRP A N 1
ATOM 738 C CA . TRP A 1 115 ? 8.214 21.861 -13.894 1.00 58.03 103 TRP A CA 1
ATOM 739 C C . TRP A 1 115 ? 8.054 22.431 -15.302 1.00 55.63 103 TRP A C 1
ATOM 740 O O . TRP A 1 115 ? 8.746 23.382 -15.679 1.00 57.28 103 TRP A O 1
ATOM 751 N N A HIS A 1 116 ? 7.171 21.838 -16.082 0.50 53.09 104 HIS A N 1
ATOM 752 N N B HIS A 1 116 ? 7.141 21.828 -16.076 0.50 53.96 104 HIS A N 1
ATOM 753 C CA A HIS A 1 116 ? 7.077 22.219 -17.466 0.50 50.53 104 HIS A CA 1
ATOM 754 C CA B HIS A 1 116 ? 6.909 22.213 -17.479 0.50 52.31 104 HIS A CA 1
ATOM 755 C C A HIS A 1 116 ? 6.326 23.593 -17.578 0.50 49.59 104 HIS A C 1
ATOM 756 C C B HIS A 1 116 ? 6.380 23.639 -17.524 0.50 50.14 104 HIS A C 1
ATOM 757 O O A HIS A 1 116 ? 6.535 24.334 -18.540 0.50 50.22 104 HIS A O 1
ATOM 758 O O B HIS A 1 116 ? 6.793 24.448 -18.355 0.50 49.94 104 HIS A O 1
ATOM 771 N N . GLN A 1 117 ? 5.520 23.964 -16.577 1.00 48.45 105 GLN A N 1
ATOM 772 C CA . GLN A 1 117 ? 4.949 25.326 -16.502 1.00 47.22 105 GLN A CA 1
ATOM 773 C C . GLN A 1 117 ? 5.966 26.473 -16.269 1.00 43.72 105 GLN A C 1
ATOM 774 O O . GLN A 1 117 ? 5.735 27.577 -16.687 1.00 41.95 105 GLN A O 1
ATOM 780 N N . LEU A 1 118 ? 7.064 26.208 -15.567 1.00 42.89 106 LEU A N 1
ATOM 781 C CA . LEU A 1 118 ? 8.131 27.193 -15.341 1.00 42.31 106 LEU A CA 1
ATOM 782 C C . LEU A 1 118 ? 9.077 27.401 -16.544 1.00 40.91 106 LEU A C 1
ATOM 783 O O . LEU A 1 118 ? 9.638 28.486 -16.702 1.00 40.78 106 LEU A O 1
ATOM 788 N N . GLU A 1 119 ? 9.239 26.366 -17.371 1.00 39.18 107 GLU A N 1
ATOM 789 C CA . GLU A 1 119 ? 10.058 26.424 -18.586 1.00 38.55 107 GLU A CA 1
ATOM 790 C C . GLU A 1 119 ? 9.619 27.549 -19.495 1.00 38.62 107 GLU A C 1
ATOM 791 O O . GLU A 1 119 ? 8.446 27.681 -19.816 1.00 40.73 107 GLU A O 1
ATOM 797 N N . GLY A 1 120 ? 10.569 28.364 -19.912 1.00 38.25 108 GLY A N 1
ATOM 798 C CA . GLY A 1 120 ? 10.280 29.469 -20.803 1.00 37.20 108 GLY A CA 1
ATOM 799 C C . GLY A 1 120 ? 9.958 30.761 -20.096 1.00 37.41 108 GLY A C 1
ATOM 800 O O .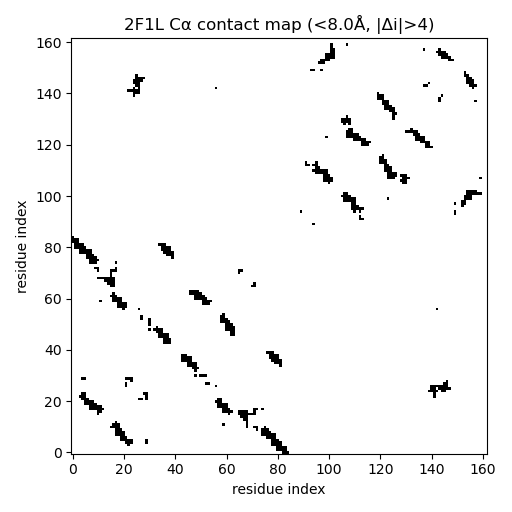 GLY A 1 120 ? 9.835 31.771 -20.746 1.00 39.31 108 GLY A O 1
ATOM 801 N N . LEU A 1 121 ? 9.840 30.758 -18.768 1.00 37.75 109 LEU A N 1
ATOM 802 C CA . LEU A 1 121 ? 9.610 32.009 -18.047 1.00 36.67 109 LEU A CA 1
ATOM 803 C C . LEU A 1 121 ? 10.850 32.864 -18.081 1.00 37.76 109 LEU A C 1
ATOM 804 O O . LEU A 1 121 ? 11.983 32.351 -17.940 1.00 37.48 109 LEU A O 1
ATOM 809 N N . LYS A 1 122 ? 10.632 34.162 -18.288 1.00 36.41 110 LYS A N 1
ATOM 810 C CA . LYS A 1 122 ? 11.691 35.148 -18.222 1.00 36.98 110 LYS A CA 1
ATOM 811 C C . LYS A 1 122 ? 12.018 35.361 -16.750 1.00 32.76 110 LYS A C 1
ATOM 812 O O . LYS A 1 122 ? 11.130 35.500 -15.924 1.00 34.60 110 LYS A O 1
ATOM 818 N N . VAL A 1 123 ? 13.295 35.400 -16.424 1.00 31.44 111 VAL A N 1
ATOM 819 C CA . VAL A 1 123 ? 13.760 35.544 -15.047 1.00 31.20 111 VAL A CA 1
ATOM 820 C C . VAL A 1 123 ? 14.376 36.928 -14.874 1.00 29.33 111 VAL A C 1
ATOM 821 O O . VAL A 1 123 ? 15.323 37.267 -15.530 1.00 31.32 111 VAL A O 1
ATOM 825 N N . ILE A 1 124 ? 13.824 37.722 -13.981 1.00 34.25 112 ILE A N 1
ATOM 826 C CA . ILE A 1 124 ? 14.192 39.121 -13.821 1.00 34.78 112 ILE A CA 1
ATOM 827 C C . ILE A 1 124 ? 14.464 39.429 -12.355 1.00 36.61 112 ILE A C 1
ATOM 828 O O . ILE A 1 124 ? 13.627 39.101 -11.516 1.00 40.00 112 ILE A O 1
ATOM 833 N N . ASP A 1 125 ? 15.622 40.042 -12.071 1.00 34.69 113 ASP A N 1
ATOM 834 C CA . ASP A 1 125 ? 16.124 40.226 -10.710 1.00 35.85 113 ASP A CA 1
ATOM 835 C C . ASP A 1 125 ? 15.545 41.465 -10.081 1.00 38.00 113 ASP A C 1
ATOM 836 O O . ASP A 1 125 ? 14.897 42.220 -10.758 1.00 38.69 113 ASP A O 1
ATOM 841 N N . GLN A 1 126 ? 15.811 41.688 -8.786 1.00 40.37 114 GLN A N 1
ATOM 842 C CA A GLN A 1 126 ? 15.124 42.794 -8.140 0.50 38.20 114 GLN A CA 1
ATOM 843 C CA B GLN A 1 126 ? 15.371 42.870 -7.986 0.50 38.42 114 GLN A CA 1
ATOM 844 C C . GLN A 1 126 ? 15.459 44.144 -8.757 1.00 37.60 114 GLN A C 1
ATOM 845 O O . GLN A 1 126 ? 14.624 45.014 -8.668 1.00 38.36 114 GLN A O 1
ATOM 856 N N . GLY A 1 127 ? 16.592 44.275 -9.442 1.00 39.18 115 GLY A N 1
ATOM 857 C CA . GLY A 1 127 ? 16.927 45.488 -10.175 1.00 38.80 115 GLY A CA 1
ATOM 858 C C . GLY A 1 127 ? 16.354 45.564 -11.579 1.00 40.39 115 GLY A C 1
ATOM 859 O O . GLY A 1 127 ? 16.725 46.445 -12.316 1.00 43.99 115 GLY A O 1
ATOM 860 N N . ARG A 1 128 ? 15.491 44.630 -11.974 1.00 41.33 116 ARG A N 1
ATOM 861 C CA .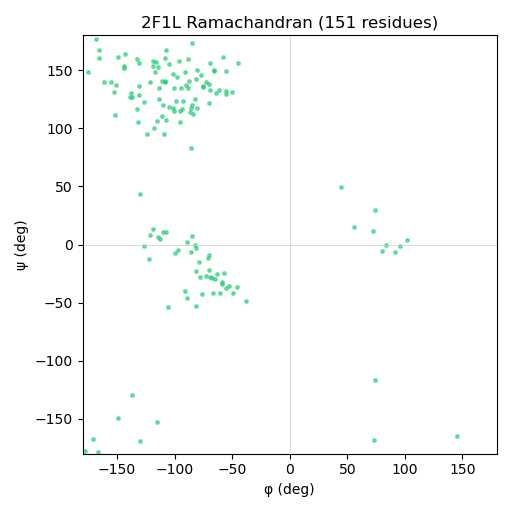 ARG A 1 128 ? 14.834 44.653 -13.274 1.00 43.18 116 ARG A CA 1
ATOM 862 C C . ARG A 1 128 ? 15.651 44.067 -14.452 1.00 42.22 116 ARG A C 1
ATOM 863 O O . ARG A 1 128 ? 15.164 44.001 -15.570 1.00 41.61 116 ARG A O 1
ATOM 865 N N . GLN A 1 129 ? 16.862 43.607 -14.179 1.00 40.04 117 GLN A N 1
ATOM 866 C CA . GLN A 1 129 ? 17.694 42.955 -15.169 1.00 37.15 117 GLN A CA 1
ATOM 867 C C . GLN A 1 129 ? 17.150 41.592 -15.560 1.00 33.36 117 GLN A C 1
ATOM 868 O O . GLN A 1 129 ? 16.808 40.813 -14.717 1.00 34.43 117 GLN A O 1
ATOM 874 N N . LEU A 1 130 ? 17.087 41.313 -16.857 1.00 33.80 118 LEU A N 1
ATOM 875 C CA . LEU A 1 130 ? 16.678 40.019 -17.383 1.00 30.01 118 LEU A CA 1
ATOM 876 C C . LEU A 1 130 ? 17.882 39.125 -17.378 1.00 33.10 118 LEU A C 1
ATOM 877 O O . LEU A 1 130 ? 18.828 39.349 -18.126 1.00 33.49 118 LEU A O 1
ATOM 882 N N . LEU A 1 131 ? 17.844 38.104 -16.533 1.00 34.87 119 LEU A N 1
ATOM 883 C CA . LEU A 1 131 ? 18.906 37.109 -16.466 1.00 33.31 119 LEU A CA 1
ATOM 884 C C . LEU A 1 131 ? 18.763 36.055 -17.535 1.00 34.88 119 LEU A C 1
ATOM 885 O O . LEU A 1 131 ? 19.720 35.382 -17.864 1.00 35.11 119 LEU A O 1
ATOM 890 N N . GLY A 1 132 ? 17.565 35.856 -18.061 1.00 34.85 120 GLY A N 1
ATOM 891 C CA . GLY A 1 132 ? 17.406 34.796 -19.045 1.00 34.99 120 GLY A CA 1
ATOM 892 C C . GLY A 1 132 ? 16.066 34.126 -18.939 1.00 33.19 120 GLY A C 1
ATOM 893 O O . GLY A 1 132 ? 15.170 34.675 -18.335 1.00 31.32 120 GLY A O 1
ATOM 894 N N . VAL A 1 133 ? 15.937 32.961 -19.565 1.00 32.64 121 VAL A N 1
ATOM 895 C CA . VAL A 1 133 ? 14.718 32.158 -19.483 1.00 35.43 121 VAL A CA 1
ATOM 896 C C . VAL A 1 133 ? 15.049 30.845 -18.812 1.00 34.84 121 VAL A C 1
ATOM 897 O O . VAL A 1 133 ? 16.142 30.327 -18.961 1.00 37.02 121 VAL A O 1
ATOM 901 N N . ILE A 1 134 ? 14.094 30.297 -18.085 1.00 35.64 122 ILE A N 1
ATOM 902 C CA . ILE A 1 134 ? 14.245 28.984 -17.502 1.00 34.13 122 ILE A CA 1
ATOM 903 C C . ILE A 1 134 ? 14.203 27.995 -18.640 1.00 36.09 122 ILE A C 1
ATOM 904 O O . ILE A 1 134 ? 13.247 27.950 -19.412 1.00 36.28 122 ILE A O 1
ATOM 909 N N . ASP A 1 135 ? 15.268 27.221 -18.758 1.00 36.14 123 ASP A N 1
ATOM 910 C CA . ASP A 1 135 ? 15.381 26.213 -19.776 1.00 33.50 123 ASP A CA 1
ATOM 911 C C . ASP A 1 135 ? 14.802 24.923 -19.239 1.00 34.20 123 ASP A C 1
ATOM 912 O O . ASP A 1 135 ? 14.061 24.243 -19.934 1.00 36.13 123 ASP A O 1
ATOM 917 N N . HIS A 1 136 ? 15.174 24.572 -18.010 1.00 33.28 124 HIS A N 1
ATOM 918 C CA . HIS A 1 136 ? 14.642 23.371 -17.353 1.00 33.82 124 HIS A CA 1
ATOM 919 C C . HIS A 1 136 ? 15.018 23.402 -15.886 1.00 33.98 124 HIS A C 1
ATOM 920 O O . HIS A 1 136 ? 15.653 24.363 -15.429 1.00 37.30 124 HIS A O 1
ATOM 927 N N . LEU A 1 137 ? 14.537 22.398 -15.157 1.00 32.53 125 LEU A N 1
ATOM 928 C CA . LEU A 1 137 ? 14.693 22.301 -13.715 1.00 34.69 125 LEU A CA 1
ATOM 929 C C . LEU A 1 137 ? 15.463 21.053 -13.391 1.00 34.11 125 LEU A C 1
ATOM 930 O O . LEU A 1 137 ? 15.461 20.120 -14.168 1.00 34.53 125 LEU A O 1
ATOM 935 N N . LEU A 1 138 ? 16.151 21.061 -12.262 1.00 33.83 126 LEU A N 1
ATOM 936 C CA . LEU A 1 138 ? 16.915 19.900 -11.823 1.00 33.78 126 LEU A CA 1
ATOM 937 C C . LEU A 1 138 ? 16.436 19.448 -10.469 1.00 32.43 126 LEU A C 1
ATOM 938 O O . LEU A 1 138 ? 16.158 20.246 -9.603 1.00 32.89 126 LEU A O 1
ATOM 943 N N . GLU A 1 139 ? 16.354 18.148 -10.299 1.00 34.42 127 GLU A N 1
ATOM 944 C CA . GLU A 1 139 ? 16.107 17.557 -9.012 1.00 35.60 127 GLU A CA 1
ATOM 945 C C . GLU A 1 139 ? 17.505 17.367 -8.397 1.00 32.03 127 GLU A C 1
ATOM 946 O O . GLU A 1 139 ? 18.421 16.902 -9.067 1.00 31.19 127 GLU A O 1
ATOM 952 N N . THR A 1 140 ? 17.661 17.739 -7.134 1.00 29.87 128 THR A N 1
ATOM 953 C CA . THR A 1 140 ? 18.951 17.793 -6.495 1.00 31.60 128 THR A CA 1
ATOM 954 C C . THR A 1 140 ? 19.063 17.026 -5.176 1.00 34.12 128 THR A C 1
ATOM 955 O O . THR A 1 140 ? 20.123 17.022 -4.542 1.00 39.24 128 THR A O 1
ATOM 959 N N . GLY A 1 141 ? 18.000 16.409 -4.711 1.00 33.04 129 GLY A N 1
ATOM 960 C CA . GLY A 1 141 ? 18.049 15.867 -3.359 1.00 33.03 129 GLY A CA 1
ATOM 961 C C . GLY A 1 141 ? 17.822 16.918 -2.265 1.00 32.86 129 GLY A C 1
ATOM 962 O O . GLY A 1 141 ? 17.760 16.590 -1.100 1.00 35.28 129 GLY A O 1
ATOM 963 N N . ALA A 1 142 ? 17.723 18.185 -2.623 1.00 31.35 130 ALA A N 1
ATOM 964 C CA . ALA A 1 142 ? 17.255 19.213 -1.707 1.00 31.96 130 ALA A CA 1
ATOM 965 C C . ALA A 1 142 ? 16.289 20.087 -2.539 1.00 33.05 130 ALA A C 1
ATOM 966 O O . ALA A 1 142 ? 15.467 19.572 -3.256 1.00 31.89 130 ALA A O 1
ATOM 968 N N . ASN A 1 143 ? 16.431 21.392 -2.551 1.00 34.33 131 ASN A N 1
ATOM 969 C CA . ASN A 1 143 ? 15.579 22.196 -3.414 1.00 35.94 131 ASN A CA 1
ATOM 970 C C . ASN A 1 143 ? 15.858 21.923 -4.867 1.00 35.96 131 ASN A C 1
ATOM 971 O O . ASN A 1 143 ? 16.986 21.637 -5.244 1.00 37.90 131 ASN A O 1
ATOM 976 N N . ASP A 1 144 ? 14.828 22.050 -5.694 1.00 36.78 132 ASP A N 1
ATOM 977 C CA . ASP A 1 144 ? 15.012 22.040 -7.133 1.00 36.22 132 ASP A CA 1
ATOM 978 C C . ASP A 1 144 ? 15.806 23.254 -7.608 1.00 36.68 132 ASP A C 1
ATOM 979 O O . ASP A 1 144 ? 15.744 24.327 -7.010 1.00 40.85 132 ASP A O 1
ATOM 984 N N . VAL A 1 145 ? 16.545 23.089 -8.689 1.00 35.48 133 VAL A N 1
ATOM 985 C CA . VAL A 1 145 ? 17.328 24.176 -9.248 1.00 35.87 133 VAL A CA 1
ATOM 986 C C . VAL A 1 145 ? 16.783 24.510 -10.599 1.00 35.90 133 VAL A C 1
ATOM 987 O O . VAL A 1 145 ? 16.395 23.623 -11.351 1.00 38.08 133 VAL A O 1
ATOM 999 N N . VAL A 1 147 ? 17.623 25.989 -14.223 1.00 38.11 135 VAL A N 1
ATOM 1000 C CA . VAL A 1 147 ? 18.690 26.286 -15.171 1.00 37.64 135 VAL A CA 1
ATOM 1001 C C . VAL A 1 147 ? 18.201 27.451 -16.012 1.00 37.23 135 VAL A C 1
ATOM 1002 O O . VAL A 1 147 ? 17.248 27.309 -16.786 1.00 35.62 135 VAL A O 1
ATOM 1006 N N . VAL A 1 148 ? 18.849 28.603 -15.826 1.00 38.12 136 VAL A N 1
ATOM 1007 C CA . VAL A 1 148 ? 18.519 29.852 -16.536 1.00 35.77 136 VAL A CA 1
ATOM 1008 C C . VAL A 1 148 ? 19.495 30.095 -17.686 1.00 35.41 136 VAL A C 1
ATOM 1009 O O . VAL A 1 148 ? 20.702 30.242 -17.462 1.00 34.98 136 VAL A O 1
ATOM 1013 N N . LYS A 1 149 ? 18.987 30.058 -18.920 1.00 36.36 137 LYS A N 1
ATOM 1014 C CA . LYS A 1 149 ? 19.833 30.183 -20.130 1.00 35.85 137 LYS A CA 1
ATOM 1015 C C . LYS A 1 149 ? 19.736 31.635 -20.565 1.00 35.89 137 LYS A C 1
ATOM 1016 O O . LYS A 1 149 ? 18.679 32.238 -20.460 1.00 36.96 137 LYS A O 1
ATOM 1018 N N . PRO A 1 150 ? 20.825 32.199 -21.070 1.00 35.88 138 PRO A N 1
ATOM 1019 C CA . PRO A 1 150 ? 20.741 33.554 -21.617 1.00 36.36 138 PRO A CA 1
ATOM 1020 C C . PRO A 1 150 ? 19.971 33.531 -22.936 1.00 37.25 138 PRO A C 1
ATOM 1021 O O . PRO A 1 150 ? 19.939 32.499 -23.608 1.00 38.11 138 PRO A O 1
ATOM 1025 N N A CYS A 1 151 ? 19.378 34.662 -23.296 0.40 37.31 139 CYS A N 1
ATOM 1026 N N B CYS A 1 151 ? 19.318 34.646 -23.258 0.60 36.72 139 CYS A N 1
ATOM 1027 C CA A CYS A 1 151 ? 18.762 34.861 -24.595 0.40 36.84 139 CYS A CA 1
ATOM 1028 C CA B CYS A 1 151 ? 18.706 34.878 -24.560 0.60 35.51 139 CYS A CA 1
ATOM 1029 C C A CYS A 1 151 ? 19.325 36.148 -25.224 0.40 38.74 139 CYS A C 1
ATOM 1030 C C B CYS A 1 151 ? 19.168 36.247 -25.133 0.60 37.95 139 CYS A C 1
ATOM 1031 O O A CYS A 1 151 ? 20.253 36.776 -24.692 0.40 37.89 139 CYS A O 1
ATOM 1032 O O B CYS A 1 151 ? 19.880 37.030 -24.479 0.60 35.84 139 CYS A O 1
ATOM 1037 N N . ALA A 1 152 ? 18.761 36.531 -26.367 1.00 40.29 140 ALA A N 1
ATOM 1038 C CA . ALA A 1 152 ? 19.191 37.743 -27.060 1.00 41.18 140 ALA A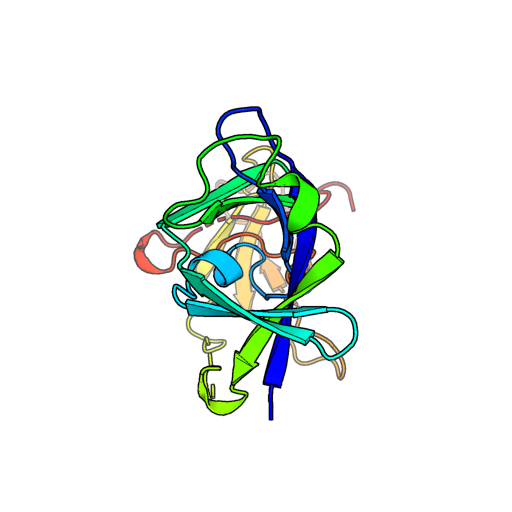 CA 1
ATOM 1039 C C . ALA A 1 152 ? 18.970 39.076 -26.288 1.00 41.84 140 ALA A C 1
ATOM 1040 O O . ALA A 1 152 ? 19.725 40.024 -26.506 1.00 44.04 140 ALA A O 1
ATOM 1042 N N . GLY A 1 153 ? 17.967 39.157 -25.408 1.00 39.19 141 GLY A N 1
ATOM 1043 C CA . GLY A 1 153 ? 17.765 40.347 -24.577 1.00 37.50 141 GLY A CA 1
ATOM 1044 C C . GLY A 1 153 ? 18.352 40.224 -23.170 1.00 38.83 141 GLY A C 1
ATOM 1045 O O . GLY A 1 153 ? 18.314 41.181 -22.408 1.00 35.87 141 GLY A O 1
ATOM 1046 N N . SER A 1 154 ? 18.882 39.037 -22.823 1.00 41.07 142 SER A N 1
ATOM 1047 C CA . SER A 1 154 ? 19.523 38.767 -21.505 1.00 38.72 142 SER A CA 1
ATOM 1048 C C . SER A 1 154 ? 20.632 39.771 -21.243 1.00 35.47 142 SER A C 1
ATOM 1049 O O . SER A 1 154 ? 21.287 40.233 -22.158 1.00 35.14 142 SER A O 1
ATOM 1052 N N . LEU A 1 155 ? 20.839 40.064 -19.975 1.00 33.55 143 LEU A N 1
ATOM 1053 C CA . LEU A 1 155 ? 21.963 40.859 -19.494 1.00 34.73 143 LEU A CA 1
ATOM 1054 C C . LEU A 1 155 ? 23.347 40.438 -20.000 1.00 34.58 143 LEU A C 1
ATOM 1055 O O . LEU A 1 155 ? 24.173 41.291 -20.312 1.00 35.09 143 LEU A O 1
ATOM 1060 N N . ASP A 1 156 ? 23.621 39.137 -20.048 1.00 33.93 144 ASP A N 1
ATOM 1061 C CA . ASP A 1 156 ? 24.918 38.666 -20.538 1.00 32.55 144 ASP A CA 1
ATOM 1062 C C . ASP A 1 156 ? 24.812 37.300 -21.220 1.00 33.61 144 ASP A C 1
ATOM 1063 O O . ASP A 1 156 ? 23.790 36.999 -21.807 1.00 35.36 144 ASP A O 1
ATOM 1068 N N . ASP A 1 157 ? 25.875 36.502 -21.137 1.00 36.91 145 ASP A N 1
ATOM 1069 C CA . ASP A 1 157 ? 26.038 35.248 -21.868 1.00 36.80 145 ASP A CA 1
ATOM 1070 C C . ASP A 1 157 ? 26.036 34.060 -20.961 1.00 36.89 145 ASP A C 1
ATOM 1071 O O . ASP A 1 157 ? 26.249 32.928 -21.431 1.00 36.39 145 ASP A O 1
ATOM 1076 N N . ARG A 1 158 ? 25.792 34.309 -19.672 1.00 36.16 146 ARG A N 1
ATOM 1077 C CA . ARG A 1 158 ? 26.048 33.327 -18.643 1.00 36.13 146 ARG A CA 1
ATOM 1078 C C . ARG A 1 158 ? 24.818 32.537 -18.332 1.00 36.65 146 ARG A C 1
ATOM 1079 O O . ARG A 1 158 ? 23.752 33.120 -18.100 1.00 35.41 146 ARG A O 1
ATOM 1087 N N . GLU A 1 159 ? 24.987 31.221 -18.242 1.00 35.93 147 GLU A N 1
ATOM 1088 C CA . GLU A 1 159 ? 23.964 30.359 -17.665 1.00 37.79 147 GLU A CA 1
ATOM 1089 C C . GLU A 1 159 ? 24.030 30.512 -16.148 1.00 37.66 147 GLU A C 1
ATOM 1090 O O . GLU A 1 159 ? 25.101 30.704 -15.580 1.00 39.60 147 GLU A O 1
ATOM 1096 N N . ARG A 1 160 ? 22.879 30.435 -15.493 1.00 34.39 148 ARG A N 1
ATOM 1097 C CA . ARG A 1 160 ? 22.842 30.521 -14.058 1.00 32.38 148 ARG A CA 1
ATOM 1098 C C . ARG A 1 160 ? 21.986 29.438 -13.444 1.00 32.90 148 ARG A C 1
ATOM 1099 O O . ARG A 1 160 ? 21.128 28.870 -14.085 1.00 34.68 148 ARG A O 1
ATOM 1107 N N . LEU A 1 161 ? 22.214 29.164 -12.176 1.00 33.84 149 LEU A N 1
ATOM 1108 C CA . LEU A 1 161 ? 21.512 28.075 -11.529 1.00 35.48 149 LEU A CA 1
ATOM 1109 C C . LEU A 1 161 ? 20.944 28.556 -10.205 1.00 35.01 149 LEU A C 1
ATOM 1110 O O . LEU A 1 161 ? 21.686 28.775 -9.223 1.00 36.04 149 LEU A O 1
ATOM 1115 N N . LEU A 1 162 ? 19.633 28.760 -10.198 1.00 35.91 150 LEU A N 1
ATOM 1116 C CA . LEU A 1 162 ? 18.973 29.414 -9.080 1.00 36.11 150 LEU A CA 1
ATOM 1117 C C . LEU A 1 162 ? 18.175 28.384 -8.324 1.00 35.70 150 LEU A C 1
ATOM 1118 O O . LEU A 1 162 ? 17.592 27.511 -8.914 1.00 35.99 150 LEU A O 1
ATOM 1123 N N . PRO A 1 163 ? 18.168 28.478 -7.001 1.00 36.73 151 PRO A N 1
ATOM 1124 C CA . PRO A 1 163 ? 17.365 27.572 -6.178 1.00 35.28 151 PRO A CA 1
ATOM 1125 C C . PRO A 1 163 ? 15.895 27.951 -6.228 1.00 35.11 151 PRO A C 1
ATOM 1126 O O . PRO A 1 163 ? 15.546 29.145 -6.177 1.00 36.56 151 PRO A O 1
ATOM 1130 N N . TYR A 1 164 ? 15.031 26.959 -6.364 1.00 37.35 152 TYR A N 1
ATOM 1131 C CA . TYR A 1 164 ? 13.584 27.219 -6.367 1.00 37.68 152 TYR A CA 1
ATOM 1132 C C . TYR A 1 164 ? 13.141 27.231 -4.912 1.00 36.37 152 TYR A C 1
ATOM 1133 O O . TYR A 1 164 ? 12.715 26.209 -4.359 1.00 36.47 152 TYR A O 1
ATOM 1142 N N . THR A 1 165 ? 13.321 28.378 -4.286 1.00 35.93 153 THR A N 1
ATOM 1143 C CA . THR A 1 165 ? 12.871 28.638 -2.917 1.00 34.57 153 THR A CA 1
ATOM 1144 C C . THR A 1 165 ? 12.402 30.088 -2.860 1.00 34.54 153 THR A C 1
ATOM 1145 O O . THR A 1 165 ? 12.755 30.891 -3.725 1.00 36.61 153 THR A O 1
ATOM 1149 N N . GLY A 1 166 ? 11.664 30.425 -1.817 1.00 34.15 154 GLY A N 1
ATOM 1150 C CA . GLY A 1 166 ? 11.145 31.778 -1.617 1.00 33.83 154 GLY A CA 1
ATOM 1151 C C . GLY A 1 166 ? 12.194 32.826 -1.260 1.00 34.22 154 GLY A C 1
ATOM 1152 O O . GLY A 1 166 ? 11.956 34.016 -1.446 1.00 30.64 154 GLY A O 1
ATOM 1153 N N . GLN A 1 167 ? 13.345 32.407 -0.731 1.00 32.45 155 GLN A N 1
ATOM 1154 C CA . GLN A 1 167 ? 14.409 33.345 -0.536 1.00 32.31 155 GLN A CA 1
ATOM 1155 C C . GLN A 1 167 ? 14.852 33.889 -1.878 1.00 31.50 155 GLN A C 1
ATOM 1156 O O . GLN A 1 167 ? 15.421 35.018 -1.962 1.00 32.08 155 GLN A O 1
ATOM 1162 N N . CYS A 1 168 ? 14.614 33.076 -2.918 1.00 29.88 156 CYS A N 1
ATOM 1163 C CA . CYS A 1 168 ? 15.015 33.397 -4.282 1.00 29.76 156 CYS A CA 1
ATOM 1164 C C . CYS A 1 168 ? 13.856 33.822 -5.204 1.00 32.54 156 CYS A C 1
ATOM 1165 O O . CYS A 1 168 ? 13.897 34.889 -5.862 1.00 32.39 156 CYS A O 1
ATOM 1168 N N . VAL A 1 169 ? 12.834 32.976 -5.278 1.00 33.23 157 VAL A N 1
ATOM 1169 C CA . VAL A 1 169 ? 11.704 33.234 -6.187 1.00 33.73 157 VAL A CA 1
ATOM 1170 C C . VAL A 1 169 ? 10.713 34.106 -5.467 1.00 29.84 157 VAL A C 1
ATOM 1171 O O . VAL A 1 169 ? 10.097 33.670 -4.504 1.00 31.06 157 VAL A O 1
ATOM 1175 N N . LEU A 1 170 ? 10.533 35.329 -5.925 1.00 29.53 158 LEU A N 1
ATOM 1176 C CA . LEU A 1 170 ? 9.613 36.237 -5.217 1.00 30.36 158 LEU A CA 1
ATOM 1177 C C . LEU A 1 170 ? 8.173 36.167 -5.747 1.00 28.71 158 LEU A C 1
ATOM 1178 O O . LEU A 1 170 ? 7.215 36.266 -4.968 1.00 24.19 158 LEU A O 1
ATOM 1183 N N . SER A 1 171 ? 8.038 36.064 -7.068 1.00 26.52 159 SER A N 1
ATOM 1184 C CA . SER A 1 171 ? 6.738 36.166 -7.716 1.00 29.47 159 SER A CA 1
ATOM 1185 C C . SER A 1 171 ? 6.825 35.421 -9.034 1.00 29.26 159 SER A C 1
ATOM 1186 O O . SER A 1 171 ? 7.817 35.525 -9.728 1.00 31.15 159 SER A O 1
ATOM 1189 N N . ILE A 1 172 ? 5.785 34.696 -9.393 1.00 28.58 160 ILE A N 1
ATOM 1190 C CA . ILE A 1 172 ? 5.729 34.005 -10.688 1.00 28.69 160 ILE A CA 1
ATOM 1191 C C . ILE A 1 172 ? 4.442 34.429 -11.358 1.00 25.33 160 ILE A C 1
ATOM 1192 O O . ILE A 1 172 ? 3.381 34.257 -10.790 1.00 23.94 160 ILE A O 1
ATOM 1197 N N . ASP A 1 173 ? 4.518 34.986 -12.553 1.00 25.34 161 ASP A N 1
ATOM 1198 C CA . ASP A 1 173 ? 3.297 35.279 -13.297 1.00 25.78 161 ASP A CA 1
ATOM 1199 C C . ASP A 1 173 ? 3.314 34.474 -14.594 1.00 27.80 161 ASP A C 1
ATOM 1200 O O . ASP A 1 173 ? 3.949 34.840 -15.580 1.00 30.05 161 ASP A O 1
ATOM 1205 N N . LEU A 1 174 ? 2.597 33.362 -14.600 1.00 30.62 162 LEU A N 1
ATOM 1206 C CA . LEU A 1 174 ? 2.607 32.484 -15.773 1.00 31.44 162 LEU A CA 1
ATOM 1207 C C . LEU A 1 174 ? 1.977 33.128 -16.964 1.00 30.20 162 LEU A C 1
ATOM 1208 O O . LEU A 1 174 ? 2.482 32.979 -18.075 1.00 32.68 162 LEU A O 1
ATOM 1213 N N . ALA A 1 175 ? 0.866 33.818 -16.762 1.00 27.32 163 ALA A N 1
ATOM 1214 C CA . ALA A 1 175 ? 0.205 34.439 -17.906 1.00 27.62 163 ALA A CA 1
ATOM 1215 C C . ALA A 1 175 ? 1.125 35.449 -18.584 1.00 27.30 163 ALA A C 1
ATOM 1216 O O . ALA A 1 175 ? 1.180 35.488 -19.785 1.00 31.12 163 ALA A O 1
ATOM 1218 N N . ALA A 1 176 ? 1.853 36.249 -17.816 1.00 28.12 164 ALA A N 1
ATOM 1219 C CA . ALA A 1 176 ? 2.793 37.225 -18.380 1.00 27.32 164 ALA A CA 1
ATOM 1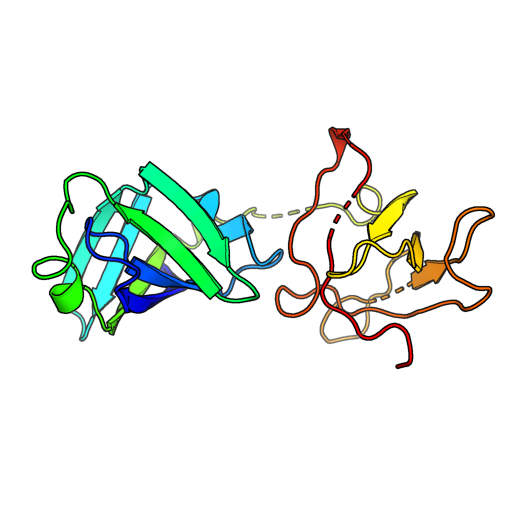220 C C . ALA A 1 176 ? 4.113 36.606 -18.835 1.00 28.86 164 ALA A C 1
ATOM 1221 O O . ALA A 1 176 ? 4.878 37.245 -19.545 1.00 29.10 164 ALA A O 1
ATOM 1223 N N . GLY A 1 177 ? 4.400 35.378 -18.413 1.00 31.98 165 GLY A N 1
ATOM 1224 C CA . GLY A 1 177 ? 5.667 34.716 -18.767 1.00 31.64 165 GLY A CA 1
ATOM 1225 C C . GLY A 1 177 ? 6.852 35.275 -17.995 1.00 36.05 165 GLY A C 1
ATOM 1226 O O . GLY A 1 177 ? 7.976 35.256 -18.482 1.00 36.58 165 GLY A O 1
ATOM 1227 N N . GLU A 1 178 ? 6.618 35.754 -16.777 1.00 36.83 166 GLU A N 1
ATOM 1228 C CA . GLU A 1 178 ? 7.657 36.414 -16.028 1.00 40.11 166 GLU A CA 1
ATOM 1229 C C . GLU A 1 178 ? 7.800 35.888 -14.625 1.00 38.52 166 GLU A C 1
ATOM 1230 O O . GLU A 1 178 ? 6.853 35.481 -14.003 1.00 37.86 166 GLU A O 1
ATOM 1244 N N . ARG A 1 180 ? 9.934 37.053 -10.939 1.00 35.22 168 ARG A N 1
ATOM 1245 C CA . ARG A 1 180 ? 10.777 38.010 -10.259 1.00 33.26 168 ARG A CA 1
ATOM 1246 C C . ARG A 1 180 ? 11.548 37.242 -9.196 1.00 34.64 168 ARG A C 1
ATOM 1247 O O . ARG A 1 180 ? 10.944 36.478 -8.426 1.00 31.82 168 ARG A O 1
ATOM 1255 N N . VAL A 1 181 ? 12.877 37.467 -9.177 1.00 34.14 169 VAL A N 1
ATOM 1256 C CA . VAL A 1 181 ? 13.797 36.776 -8.289 1.00 32.01 169 VAL A CA 1
ATOM 1257 C C . VAL A 1 181 ? 14.698 37.735 -7.588 1.00 33.82 169 VAL A C 1
ATOM 1258 O O . VAL A 1 181 ? 14.882 38.875 -8.028 1.00 34.44 169 VAL A O 1
ATOM 1262 N N . ASP A 1 182 ? 15.202 37.273 -6.443 1.00 34.75 170 ASP A N 1
ATOM 1263 C CA . ASP A 1 182 ? 16.233 37.972 -5.729 1.00 36.41 170 ASP A CA 1
ATOM 1264 C C . ASP A 1 182 ? 17.446 37.114 -5.854 1.00 35.12 170 ASP A C 1
ATOM 1265 O O . ASP A 1 182 ? 17.480 35.996 -5.337 1.00 37.50 170 ASP A O 1
ATOM 1270 N N . TRP A 1 183 ? 18.399 37.619 -6.608 1.00 34.89 171 TRP A N 1
ATOM 1271 C CA . TRP A 1 183 ? 19.602 36.886 -6.967 1.00 34.88 171 TRP A CA 1
ATOM 1272 C C . TRP A 1 183 ? 20.672 37.869 -7.418 1.00 34.83 171 TRP A C 1
ATOM 1273 O O . TRP A 1 183 ? 20.383 38.835 -8.100 1.00 35.37 171 TRP A O 1
ATOM 1284 N N . ASP A 1 184 ? 21.907 37.608 -7.015 1.00 36.27 172 ASP A N 1
ATOM 1285 C CA . ASP A 1 184 ? 23.027 38.445 -7.380 1.00 36.07 172 ASP A CA 1
ATOM 1286 C C . ASP A 1 184 ? 23.528 37.959 -8.748 1.00 37.16 172 ASP A C 1
ATOM 1287 O O . ASP A 1 184 ? 23.952 36.808 -8.912 1.00 34.99 172 ASP A O 1
ATOM 1292 N N . ALA A 1 185 ? 23.449 38.831 -9.751 1.00 35.46 173 ALA A N 1
ATOM 1293 C CA . ALA A 1 185 ? 23.828 38.436 -11.092 1.00 32.61 173 ALA A CA 1
ATOM 1294 C C . ALA A 1 185 ? 25.336 38.210 -11.185 1.00 34.00 173 ALA A C 1
ATOM 1295 O O . ALA A 1 185 ? 25.772 37.364 -11.977 1.00 33.60 173 ALA A O 1
ATOM 1297 N N . ASP A 1 186 ? 26.135 38.890 -10.358 1.00 33.09 174 ASP A N 1
ATOM 1298 C CA . ASP A 1 186 ? 27.583 38.551 -10.301 1.00 36.72 174 ASP A CA 1
ATOM 1299 C C . ASP A 1 186 ? 27.827 37.152 -9.777 1.00 38.69 174 ASP A C 1
ATOM 1300 O O . ASP A 1 186 ? 28.786 36.539 -10.148 1.00 38.00 174 ASP A O 1
ATOM 1305 N N . PHE A 1 187 ? 26.957 36.636 -8.913 1.00 41.85 175 PHE A N 1
ATOM 1306 C CA . PHE A 1 187 ? 27.265 35.362 -8.284 1.00 41.33 175 PHE A CA 1
ATOM 1307 C C . PHE A 1 187 ? 27.544 34.243 -9.285 1.00 41.85 175 PHE A C 1
ATOM 1308 O O . PHE A 1 187 ? 26.826 34.021 -10.269 1.00 39.07 175 PHE A O 1
#

Sequence (162 aa):
DLVVIGKIVSVYGIRGEVKVYSFTDDPLDNLLDYRRWTLRRDGEIRQAELVRGRLHGKVLAAKLKGLDDREEEARTFTGYEICIPRSELPSYYWHHQLEGLKVIDQQGRQLLGVIDHLLETGANDVVVKPCCAGSLDDRERLLPYTGQCVLSIDLAAGERVDWDADF

Radius of gyration: 17.71 Å; Cα contacts (8 Å, |Δi|>4): 375; chains: 1; bounding box: 38×38×50 Å

B-factor: mean 39.0, std 10.73, range [4.44, 114.42]

Solvent-accessible surface area: 9165 Å² total

Secondary structure (DSSP, 8-state):
-EEEEEEEEEEETTTTEEEEEE-SSSGGGGGG--EEEEEETTEEEEEEEEEEEEETTEEEEEETT--SHHHHHTTTT-EEEEEGGGS----HHHHTT-EEEBTTS-EEEEE------SSS---EE--TTSSSS--B----STTTB----TTTT--B---TT-

Organism: Pseudomonas aeruginosa (strain ATCC 15692 / DSM 22644 / CIP 104116 / JCM 14847 / LMG 12228 / 1C / PRS 101 / PAO1) (NCBI:txid208964)

Foldseek 3Di:
DKDFFKFFAAADDFFFKTKIQGFDFQRCCVQVDQWWFWAAPNPTDIWGWPGWDDDDRIIITDIPPRTGRVSNRVRHRITTIDPPVPDPCDDQVLQFQAFEAEPVRATQAGHHGWDDDVPFIKWGQHDPRHPDGDIDIGGRGNQFRHDDDSVVSYYTHDDSVD

CATH classification: 2.40.30.60 (+1 more: 2.30.30.240)

InterPro domains:
  IPR002676 RimM, N-terminal [PF01782] (10-91)
  IPR009000 Translation protein, beta-barrel domain superfamily [SSF50447] (7-94)
  IPR011033 PRC-barrel-like superfamily [SSF50346] (101-175)
  IPR011961 Ribosome maturation factor RimM [MF_00014] (8-175)
  IPR011961 Ribosome maturation factor RimM [PTHR33692] (6-173)
  IPR011961 Ribosome maturation factor RimM [TIGR02273] (8-174)
  IPR036976 RimM, N-terminal domain superfamily [G3DSA:2.40.30.60] (3-94)
  IPR056792 Ribosome maturation factor RimM, PRC barrel domain [PF24986] (103-172)

Nearest PDB structures (foldseek):
  2f1l-assembly1_A-2  TM=1.006E+00  e=3.909E-32  Pseudomonas aeruginosa
  2qgg-assembly1_A  TM=5.225E-01  e=6.807E-15  Acinetobacter calcoaceticus
  3h9n-assembly1_A  TM=4.808E-01  e=6.103E-15  Haemophilus influenzae
  3a1p-assembly2_C  TM=4.940E-01  e=1.738E-09  Thermus thermophilus HB8
  2dog-assembly1_A  TM=8.360E-01  e=6.157E-04  Thermus thermophilus HB8